Protein AF-A0A1H3C4K8-F1 (afdb_monomer_lite)

Structure (mmCIF, N/CA/C/O backbone):
data_AF-A0A1H3C4K8-F1
#
_entry.id   AF-A0A1H3C4K8-F1
#
loop_
_atom_site.group_PDB
_atom_site.id
_atom_site.type_symbol
_atom_site.label_atom_id
_atom_site.label_alt_id
_atom_site.label_comp_id
_atom_site.label_asym_id
_atom_site.label_entity_id
_atom_site.label_seq_id
_atom_site.pdbx_PDB_ins_code
_atom_site.Cartn_x
_atom_site.Cartn_y
_atom_site.Cartn_z
_atom_site.occupancy
_atom_site.B_iso_or_equiv
_atom_site.auth_seq_id
_atom_site.auth_comp_id
_atom_site.auth_asym_id
_atom_site.auth_atom_id
_atom_site.pdbx_PDB_model_num
ATOM 1 N N . MET A 1 1 ? -3.995 18.708 -5.346 1.00 59.03 1 MET A N 1
ATOM 2 C CA . MET A 1 1 ? -4.558 17.586 -6.141 1.00 59.03 1 MET A CA 1
ATOM 3 C C . MET A 1 1 ? -5.233 16.595 -5.200 1.00 59.03 1 MET A C 1
ATOM 5 O O . MET A 1 1 ? -4.695 16.362 -4.125 1.00 59.03 1 MET A O 1
ATOM 9 N N . ARG A 1 2 ? -6.399 16.029 -5.550 1.00 66.06 2 ARG A N 1
ATOM 10 C CA . ARG A 1 2 ? -7.066 15.022 -4.697 1.00 66.06 2 ARG A CA 1
ATOM 11 C C . ARG A 1 2 ? -6.332 13.674 -4.820 1.00 66.06 2 ARG A C 1
ATOM 13 O O . ARG A 1 2 ? -6.027 13.276 -5.946 1.00 66.06 2 ARG A O 1
ATOM 20 N N . PRO A 1 3 ? -6.025 12.947 -3.735 1.00 67.19 3 PRO A N 1
ATOM 21 C CA . PRO A 1 3 ? -5.382 11.641 -3.859 1.00 67.19 3 PRO A CA 1
ATOM 22 C C . PRO A 1 3 ? -6.246 10.681 -4.695 1.00 67.19 3 PRO A C 1
ATOM 24 O O . PRO A 1 3 ? -7.445 10.582 -4.462 1.00 67.19 3 PRO A O 1
ATOM 27 N N . GLY A 1 4 ? -5.653 10.013 -5.690 1.00 70.44 4 GLY A N 1
ATOM 28 C CA . GLY A 1 4 ? -6.385 9.147 -6.631 1.00 70.44 4 GLY A CA 1
ATOM 29 C C . GLY A 1 4 ? -7.066 9.871 -7.804 1.00 70.44 4 GLY A C 1
ATOM 30 O O . GLY A 1 4 ? -7.664 9.210 -8.645 1.00 70.44 4 GLY A O 1
ATOM 31 N N . SER A 1 5 ? -6.952 11.203 -7.901 1.00 73.06 5 SER A N 1
ATOM 32 C CA . SER A 1 5 ? -7.445 11.970 -9.066 1.00 73.06 5 SER A CA 1
ATOM 33 C C . SER A 1 5 ? -6.583 11.828 -10.321 1.00 73.06 5 SER A C 1
ATOM 35 O O . SER A 1 5 ? -7.015 12.212 -11.402 1.00 73.06 5 SER A O 1
ATOM 37 N N . VAL A 1 6 ? -5.382 11.264 -10.186 1.00 76.69 6 VAL A N 1
ATOM 38 C CA . VAL A 1 6 ? -4.509 10.919 -11.308 1.00 76.69 6 VAL A CA 1
ATOM 39 C C . VAL A 1 6 ? -4.575 9.416 -11.504 1.00 76.69 6 VAL A C 1
ATOM 41 O O . VAL A 1 6 ? -4.271 8.651 -10.588 1.00 76.69 6 VAL A O 1
ATOM 44 N N . GLN A 1 7 ? -4.974 9.005 -12.700 1.00 78.81 7 GLN A N 1
ATOM 45 C CA . GLN A 1 7 ? -4.910 7.619 -13.139 1.00 78.81 7 GLN A CA 1
ATOM 46 C C . GLN A 1 7 ? -3.823 7.483 -14.199 1.00 78.81 7 GLN A C 1
ATOM 48 O O . GLN A 1 7 ? -3.540 8.423 -14.939 1.00 78.81 7 GLN A O 1
ATOM 53 N N . ILE A 1 8 ? -3.213 6.304 -14.281 1.00 80.44 8 ILE A N 1
ATOM 54 C CA . ILE A 1 8 ? -2.298 5.98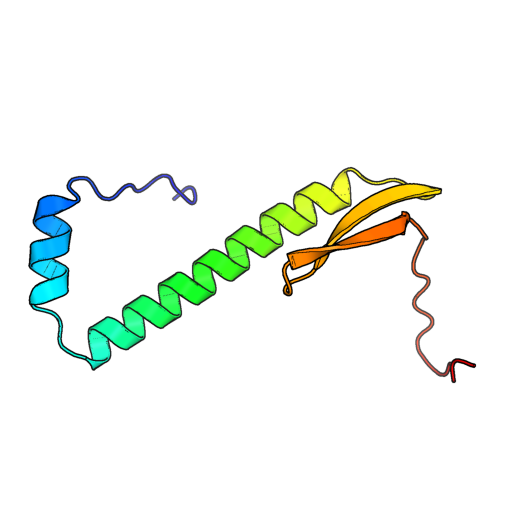0 -15.373 1.00 80.44 8 ILE A CA 1
ATOM 55 C C . ILE A 1 8 ? -3.133 5.909 -16.660 1.00 80.44 8 ILE A C 1
ATOM 57 O O . ILE A 1 8 ? -3.850 4.933 -16.874 1.00 80.44 8 ILE A O 1
ATOM 61 N N . VAL A 1 9 ? -3.046 6.951 -17.497 1.00 71.12 9 VAL A N 1
ATOM 62 C CA . VAL A 1 9 ? -3.884 7.152 -18.702 1.00 71.12 9 VAL A CA 1
ATOM 63 C C . VAL A 1 9 ? -3.614 6.109 -19.806 1.00 71.12 9 VAL A C 1
ATOM 65 O O . VAL A 1 9 ? -4.381 5.984 -20.752 1.00 71.12 9 VAL A O 1
ATOM 68 N N . GLY A 1 10 ? -2.595 5.257 -19.659 1.00 80.19 10 GLY A N 1
ATOM 69 C CA . GLY A 1 10 ? -2.388 4.105 -20.536 1.00 80.19 10 GLY A CA 1
ATOM 70 C C . GLY A 1 10 ? -1.455 3.075 -19.916 1.00 80.19 10 GLY A C 1
ATOM 71 O O . GLY A 1 10 ? -0.242 3.261 -19.907 1.00 80.19 10 GLY A O 1
ATOM 72 N N . ARG A 1 11 ? -2.007 1.951 -19.437 1.00 79.25 11 ARG A N 1
ATOM 73 C CA . ARG A 1 11 ? -1.212 0.885 -18.796 1.00 79.25 11 ARG A CA 1
ATOM 74 C C . ARG A 1 11 ? -0.151 0.297 -19.736 1.00 79.25 11 ARG A C 1
ATOM 76 O O . ARG A 1 11 ? 0.958 0.025 -19.294 1.00 79.25 11 ARG A O 1
ATOM 83 N N . VAL A 1 12 ? -0.463 0.146 -21.026 1.00 78.62 12 VAL A N 1
ATOM 84 C CA . VAL A 1 12 ? 0.453 -0.427 -22.032 1.00 78.62 12 VAL A CA 1
ATOM 85 C C . VAL A 1 12 ? 1.678 0.476 -22.285 1.00 78.62 12 VAL A C 1
ATOM 87 O O . VAL A 1 12 ? 2.799 -0.012 -22.127 1.00 78.62 12 VAL A O 1
ATOM 90 N N . PRO A 1 13 ? 1.528 1.788 -22.570 1.00 80.12 13 PRO A N 1
ATOM 91 C CA . PRO A 1 13 ? 2.659 2.719 -22.613 1.00 80.12 13 PRO A CA 1
ATOM 92 C C . PRO A 1 13 ? 3.503 2.732 -21.332 1.00 80.12 13 PRO A C 1
ATOM 94 O O . PRO A 1 13 ? 4.731 2.770 -21.404 1.00 80.12 13 PRO A O 1
ATOM 97 N N . THR A 1 14 ? 2.868 2.650 -20.159 1.00 86.75 14 THR A N 1
ATOM 98 C CA . THR A 1 14 ? 3.572 2.644 -18.867 1.00 86.75 14 THR A CA 1
ATOM 99 C C . THR A 1 14 ? 4.448 1.415 -18.680 1.00 86.75 14 THR A C 1
ATOM 101 O O . THR A 1 14 ? 5.573 1.550 -18.208 1.00 86.75 14 THR A O 1
ATOM 104 N N . VAL A 1 15 ? 3.998 0.231 -19.105 1.00 90.25 15 VAL A N 1
ATOM 105 C CA . VAL A 1 15 ? 4.844 -0.975 -19.094 1.00 90.25 15 VAL A CA 1
ATOM 106 C C . VAL A 1 15 ? 6.097 -0.761 -19.943 1.00 90.25 15 VAL A C 1
ATOM 108 O O . VAL A 1 15 ? 7.190 -1.146 -19.534 1.00 90.25 15 VAL A O 1
ATOM 111 N N . GLY A 1 16 ? 5.959 -0.106 -21.099 1.00 87.88 16 GLY A N 1
ATOM 112 C CA . GLY A 1 16 ? 7.097 0.250 -21.945 1.00 87.88 16 GLY A CA 1
ATOM 113 C C . GLY A 1 16 ? 8.103 1.170 -21.247 1.00 87.88 16 GLY A C 1
ATOM 114 O O . GLY A 1 16 ? 9.303 0.985 -21.419 1.00 87.88 16 GLY A O 1
ATOM 115 N N . VAL A 1 17 ? 7.633 2.129 -20.442 1.00 91.00 17 VAL A N 1
ATOM 116 C CA . VAL A 1 17 ? 8.498 3.010 -19.634 1.00 91.00 17 VAL A CA 1
ATOM 117 C C . VAL A 1 17 ? 9.201 2.225 -18.531 1.00 91.00 17 VAL A C 1
ATOM 119 O O . VAL A 1 17 ? 10.418 2.307 -18.432 1.00 91.00 17 VAL A O 1
ATOM 122 N N . ILE A 1 18 ? 8.459 1.424 -17.758 1.00 93.12 18 ILE A N 1
ATOM 123 C CA . ILE A 1 18 ? 9.006 0.628 -16.647 1.00 93.12 18 ILE A CA 1
ATOM 124 C C . ILE A 1 18 ? 10.141 -0.280 -17.133 1.00 93.12 18 ILE A C 1
ATOM 126 O O . ILE A 1 18 ? 11.176 -0.361 -16.485 1.00 93.12 18 ILE A O 1
ATOM 130 N N . LYS A 1 19 ? 9.986 -0.909 -18.305 1.00 94.44 19 LYS A N 1
ATOM 131 C CA . LYS A 1 19 ? 11.014 -1.781 -18.900 1.00 94.44 19 LYS A CA 1
ATOM 132 C C . LYS A 1 19 ? 12.326 -1.075 -19.264 1.00 94.44 19 LYS A C 1
ATOM 134 O O . LYS A 1 19 ? 13.304 -1.762 -19.531 1.00 94.44 19 LYS A O 1
ATOM 139 N N . ARG A 1 20 ? 12.341 0.258 -19.346 1.00 96.00 20 ARG A N 1
ATOM 140 C CA . ARG A 1 20 ? 13.529 1.056 -19.692 1.00 96.00 20 ARG A CA 1
ATOM 141 C C . ARG A 1 20 ? 14.198 1.704 -18.481 1.00 96.00 20 ARG A C 1
ATOM 143 O O . ARG A 1 20 ? 15.237 2.330 -18.653 1.00 96.00 20 ARG A O 1
ATOM 150 N N . LEU A 1 21 ? 13.596 1.604 -17.297 1.00 96.88 21 LEU A N 1
ATOM 151 C CA . LEU A 1 21 ? 14.180 2.130 -16.067 1.00 96.88 21 LEU A CA 1
ATOM 152 C C . LEU A 1 21 ? 15.356 1.259 -15.622 1.00 96.88 21 LEU A C 1
ATOM 154 O O . LEU A 1 21 ? 15.358 0.046 -15.836 1.00 96.88 21 LEU A O 1
ATOM 158 N N . ASN A 1 22 ? 16.342 1.893 -14.994 1.00 97.56 22 ASN A N 1
ATOM 159 C CA . ASN A 1 22 ? 17.431 1.186 -14.330 1.00 97.56 22 ASN A CA 1
ATOM 160 C C . ASN A 1 22 ? 16.963 0.638 -12.963 1.00 97.56 22 ASN A C 1
ATOM 162 O O . ASN A 1 22 ? 15.842 0.891 -12.516 1.00 97.56 22 ASN A O 1
ATOM 166 N N . GLU A 1 23 ? 17.818 -0.134 -12.295 1.00 97.69 23 GLU A N 1
ATOM 167 C CA . GLU A 1 23 ? 17.484 -0.747 -11.005 1.00 97.69 23 GLU A CA 1
ATOM 168 C C . GLU A 1 23 ? 17.225 0.284 -9.895 1.00 97.69 23 GLU A C 1
ATOM 170 O O . GLU A 1 23 ? 16.278 0.127 -9.125 1.00 97.69 23 GLU A O 1
ATOM 175 N N . GLU A 1 24 ? 18.016 1.355 -9.831 1.00 98.19 24 GLU A N 1
ATOM 176 C CA . GLU A 1 24 ? 17.883 2.402 -8.813 1.00 98.19 24 GLU A CA 1
ATOM 177 C C . GLU A 1 24 ? 16.515 3.094 -8.896 1.00 98.19 24 GLU A C 1
ATOM 179 O O . GLU A 1 24 ? 15.803 3.205 -7.894 1.00 98.19 24 GLU A O 1
ATOM 184 N N . ASP A 1 25 ? 16.096 3.458 -10.106 1.00 97.69 25 ASP A N 1
ATOM 185 C CA . ASP A 1 25 ? 14.794 4.059 -10.381 1.00 97.69 25 ASP A CA 1
ATOM 186 C C . ASP A 1 25 ? 13.648 3.099 -10.034 1.00 97.69 25 ASP A C 1
ATOM 188 O O . ASP A 1 25 ? 12.628 3.504 -9.467 1.00 97.69 25 ASP A O 1
ATOM 192 N N . LEU A 1 26 ? 13.800 1.806 -10.338 1.00 97.38 26 LEU A N 1
ATOM 193 C CA . LEU A 1 26 ? 12.805 0.788 -9.993 1.00 97.38 26 LEU A CA 1
ATOM 194 C C . LEU A 1 26 ? 12.677 0.608 -8.476 1.00 97.38 26 LEU A C 1
ATOM 196 O O . LEU A 1 26 ? 11.556 0.533 -7.963 1.00 97.38 26 LEU A O 1
ATOM 200 N N . LEU A 1 27 ? 13.794 0.573 -7.746 1.00 98.00 27 LEU A N 1
ATOM 201 C CA . LEU A 1 27 ? 13.806 0.497 -6.284 1.00 98.00 27 LEU A CA 1
ATOM 202 C C . LEU A 1 27 ? 13.187 1.748 -5.655 1.00 98.00 27 LEU A C 1
ATOM 204 O O . LEU A 1 27 ? 12.370 1.635 -4.735 1.00 98.00 27 LEU A O 1
ATOM 208 N N . PHE A 1 28 ? 13.510 2.927 -6.186 1.00 96.50 28 PHE A N 1
ATOM 209 C CA . PHE A 1 28 ? 12.922 4.192 -5.763 1.00 96.50 28 PHE A CA 1
ATOM 210 C C . PHE A 1 28 ? 11.398 4.197 -5.949 1.00 96.50 28 PHE A C 1
ATOM 212 O O . PHE A 1 28 ? 10.652 4.467 -5.000 1.00 96.50 28 PHE A O 1
ATOM 219 N N . LEU A 1 29 ? 10.913 3.816 -7.136 1.00 95.12 29 LEU A N 1
ATOM 220 C CA . LEU A 1 29 ? 9.478 3.701 -7.406 1.00 95.12 29 LEU A CA 1
ATOM 221 C C . LEU A 1 29 ? 8.804 2.667 -6.503 1.00 95.12 29 LEU A C 1
ATOM 223 O O . LEU A 1 29 ? 7.695 2.904 -6.020 1.00 95.12 29 LEU A O 1
ATOM 227 N N . ASN A 1 30 ? 9.444 1.524 -6.260 1.00 96.75 30 ASN A N 1
ATOM 228 C CA . ASN A 1 30 ? 8.903 0.496 -5.378 1.00 96.75 30 ASN A CA 1
ATOM 229 C C . ASN A 1 30 ? 8.733 1.033 -3.949 1.00 96.75 30 ASN A C 1
ATOM 231 O O . ASN A 1 30 ? 7.648 0.934 -3.372 1.00 96.75 30 ASN A O 1
ATOM 235 N N . ARG A 1 31 ? 9.763 1.696 -3.411 1.00 97.81 31 ARG A N 1
ATOM 236 C CA . ARG A 1 31 ? 9.712 2.317 -2.084 1.00 97.81 31 ARG A CA 1
ATOM 237 C C . ARG A 1 31 ? 8.563 3.321 -1.972 1.00 97.81 31 ARG A C 1
ATOM 239 O O . ARG A 1 31 ? 7.762 3.216 -1.042 1.00 97.81 31 ARG A O 1
ATOM 246 N N . LEU A 1 32 ? 8.433 4.236 -2.935 1.00 95.81 32 LEU A N 1
ATOM 247 C CA . LEU A 1 32 ? 7.353 5.227 -2.938 1.00 95.81 32 LEU A CA 1
ATOM 248 C C . LEU A 1 32 ? 5.964 4.585 -3.016 1.00 95.81 32 LEU A C 1
ATOM 250 O O . LEU A 1 32 ? 5.044 5.003 -2.308 1.00 95.81 32 LEU A O 1
ATOM 254 N N . ASN A 1 33 ? 5.797 3.554 -3.848 1.00 94.56 33 ASN A N 1
ATOM 255 C CA . ASN A 1 33 ? 4.531 2.830 -3.951 1.00 94.56 33 ASN A CA 1
ATOM 256 C C . ASN A 1 33 ? 4.164 2.157 -2.624 1.00 94.56 33 ASN A C 1
ATOM 258 O O . ASN A 1 33 ? 3.032 2.299 -2.157 1.00 94.56 33 ASN A O 1
ATOM 262 N N . VAL A 1 34 ? 5.117 1.479 -1.982 1.00 96.31 34 VAL A N 1
ATOM 263 C CA . VAL A 1 34 ? 4.906 0.834 -0.679 1.00 96.31 34 VAL A CA 1
ATOM 264 C C . VAL A 1 34 ? 4.540 1.863 0.392 1.00 96.31 34 VAL A C 1
ATOM 266 O O . VAL A 1 34 ? 3.561 1.670 1.115 1.00 96.31 34 VAL A O 1
ATOM 269 N N . GLU A 1 35 ? 5.277 2.970 0.492 1.00 96.25 35 GLU A N 1
ATOM 270 C CA . GLU A 1 35 ? 4.994 4.044 1.453 1.00 96.25 35 GLU A CA 1
ATOM 271 C C . GLU A 1 35 ? 3.599 4.646 1.227 1.00 96.25 35 GLU A C 1
ATOM 273 O O . GLU A 1 35 ? 2.816 4.803 2.170 1.00 96.25 35 GLU A O 1
ATOM 278 N N . ARG A 1 36 ? 3.222 4.896 -0.031 1.00 93.69 36 ARG A N 1
ATOM 279 C CA . ARG A 1 36 ? 1.896 5.420 -0.366 1.00 93.69 36 ARG A CA 1
ATOM 280 C C . ARG A 1 36 ? 0.779 4.443 -0.007 1.00 93.69 36 ARG A C 1
ATOM 282 O O . ARG A 1 36 ? -0.241 4.872 0.537 1.00 93.69 36 ARG A O 1
ATOM 289 N N . LEU A 1 37 ? 0.955 3.155 -0.295 1.00 93.38 37 LEU A N 1
ATOM 290 C CA . LEU A 1 37 ? -0.015 2.116 0.053 1.00 93.38 37 LEU A CA 1
ATOM 291 C C . LEU A 1 37 ? -0.174 1.987 1.571 1.00 93.38 37 LEU A C 1
ATOM 293 O O . LEU A 1 37 ? -1.307 1.905 2.043 1.00 93.38 37 LEU A O 1
ATOM 297 N N . LYS A 1 38 ? 0.919 2.072 2.342 1.00 91.81 38 LYS A N 1
ATOM 298 C CA . LYS A 1 38 ? 0.864 2.110 3.814 1.00 91.81 38 LYS A CA 1
ATOM 299 C C . LYS A 1 38 ? 0.011 3.274 4.315 1.00 91.81 38 LYS A C 1
ATOM 301 O O . LYS A 1 38 ? -0.888 3.057 5.123 1.00 91.81 38 LYS A O 1
ATOM 306 N N . LEU A 1 39 ? 0.226 4.483 3.793 1.00 92.31 39 LEU A N 1
ATOM 307 C CA . LEU A 1 39 ? -0.572 5.658 4.162 1.00 92.31 39 LEU A CA 1
ATOM 308 C C . LEU A 1 39 ? -2.056 5.493 3.795 1.00 92.31 39 LEU A C 1
ATOM 310 O O . LEU A 1 39 ? -2.931 5.880 4.566 1.00 92.31 39 LEU A O 1
ATOM 314 N N . ILE A 1 40 ? -2.368 4.899 2.637 1.00 89.69 40 ILE A N 1
ATOM 315 C CA . ILE A 1 40 ? -3.759 4.600 2.251 1.00 89.69 40 ILE A CA 1
ATOM 316 C C . ILE A 1 40 ? -4.392 3.616 3.238 1.00 89.69 40 ILE A C 1
ATOM 318 O O . ILE A 1 40 ? -5.518 3.843 3.686 1.00 89.69 40 ILE A O 1
ATOM 322 N N . SER A 1 41 ? -3.681 2.546 3.593 1.00 87.19 41 SER A N 1
ATOM 323 C CA . SER A 1 41 ? -4.152 1.563 4.569 1.00 87.19 41 SER A CA 1
ATOM 324 C C . SER A 1 41 ? -4.377 2.190 5.944 1.00 87.19 41 SER A C 1
ATOM 326 O O . SER A 1 41 ? -5.402 1.923 6.562 1.00 87.19 41 SER A O 1
ATOM 328 N N . GLN A 1 42 ? -3.490 3.086 6.387 1.00 87.44 42 GLN A N 1
ATOM 329 C CA . GLN A 1 42 ? -3.660 3.830 7.638 1.00 87.44 42 GLN A CA 1
ATOM 330 C C . GLN A 1 42 ? -4.913 4.705 7.616 1.00 87.44 42 GLN A C 1
ATOM 332 O O . GLN A 1 42 ? -5.728 4.609 8.524 1.00 87.44 42 GLN 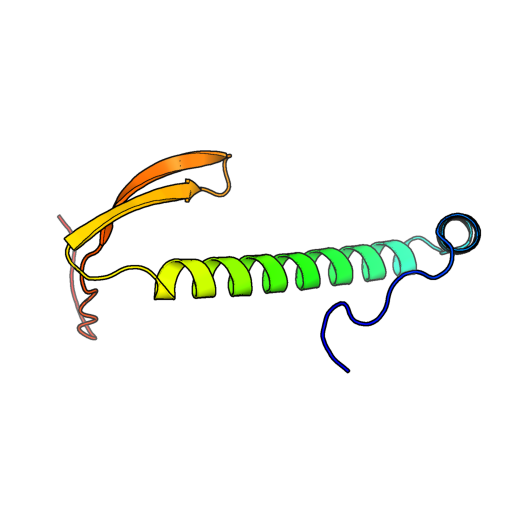A O 1
ATOM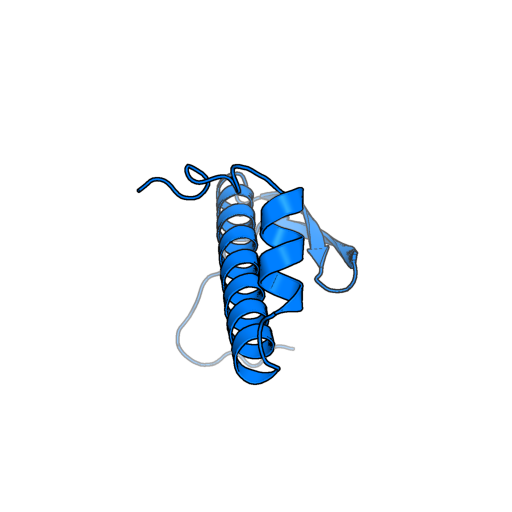 337 N N . VAL A 1 43 ? -5.130 5.498 6.561 1.00 88.38 43 VAL A N 1
ATOM 338 C CA . VAL A 1 43 ? -6.341 6.333 6.444 1.00 88.38 43 VAL A CA 1
ATOM 339 C C . VAL A 1 43 ? -7.613 5.481 6.484 1.00 88.38 43 VAL A C 1
ATOM 341 O O . VAL A 1 43 ? -8.585 5.850 7.148 1.00 88.38 43 VAL A O 1
ATOM 344 N N . ARG A 1 44 ? -7.616 4.320 5.815 1.00 87.31 44 ARG A N 1
ATOM 345 C CA . ARG A 1 44 ? -8.744 3.374 5.857 1.00 87.31 44 ARG A CA 1
ATOM 346 C C . ARG A 1 44 ? -8.964 2.814 7.261 1.00 87.31 44 ARG A C 1
ATOM 348 O O . ARG A 1 44 ? -10.104 2.791 7.712 1.00 87.31 44 ARG A O 1
ATOM 355 N N . ALA A 1 45 ? -7.895 2.415 7.948 1.00 84.19 45 ALA A N 1
ATOM 356 C CA . ALA A 1 45 ? -7.961 1.922 9.319 1.00 84.19 45 ALA A CA 1
ATOM 357 C C . ALA A 1 45 ? -8.483 3.001 10.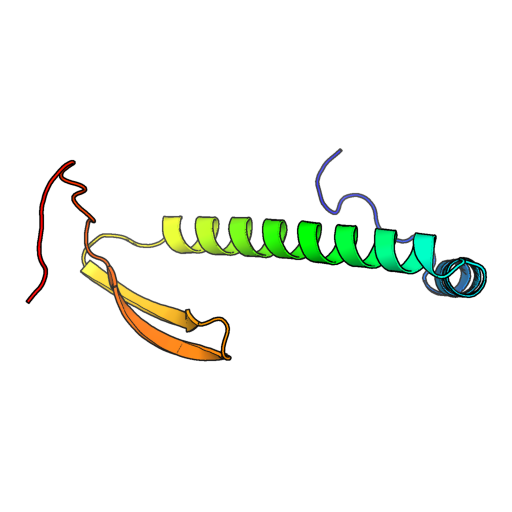279 1.00 84.19 45 ALA A C 1
ATOM 359 O O . ALA A 1 45 ? -9.411 2.736 11.034 1.00 84.19 45 ALA A O 1
ATOM 360 N N . THR A 1 46 ? -7.985 4.237 10.193 1.00 84.69 46 THR A N 1
ATOM 361 C CA . THR A 1 46 ? -8.481 5.367 10.994 1.00 84.69 46 THR A CA 1
ATOM 362 C C . THR A 1 46 ? -9.960 5.632 10.728 1.00 84.69 46 THR A C 1
ATOM 364 O O . THR A 1 46 ? -10.739 5.761 11.666 1.00 84.69 46 THR A O 1
ATOM 367 N N . THR A 1 47 ? -10.380 5.637 9.460 1.00 85.25 47 THR A N 1
ATOM 368 C CA . THR A 1 47 ? -11.799 5.804 9.099 1.00 85.25 47 THR A CA 1
ATOM 369 C C . 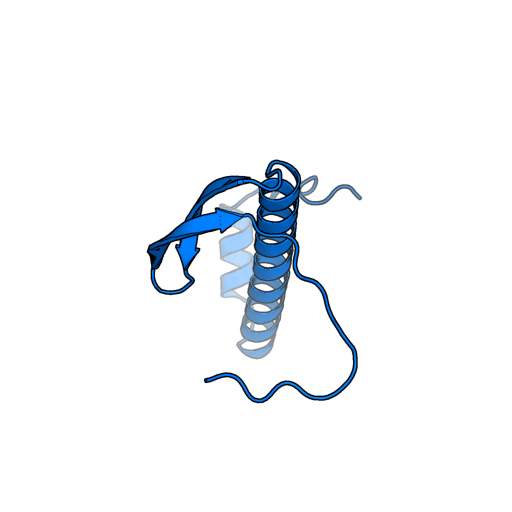THR A 1 47 ? -12.665 4.672 9.660 1.00 85.25 47 THR A C 1
ATOM 371 O O . THR A 1 47 ? -13.788 4.910 10.096 1.00 85.25 47 THR A O 1
ATOM 374 N N . LEU A 1 48 ? -12.157 3.436 9.679 1.00 82.38 48 LEU A N 1
ATOM 375 C CA . LEU A 1 48 ? -12.850 2.304 10.291 1.00 82.38 48 LEU A CA 1
ATOM 376 C C . LEU A 1 48 ? -12.971 2.488 11.811 1.00 82.38 48 LEU A C 1
ATOM 378 O O . LEU A 1 48 ? -14.064 2.348 12.345 1.00 82.38 48 LEU A O 1
ATOM 382 N N . ILE A 1 49 ? -11.883 2.881 12.481 1.00 82.50 49 ILE A N 1
ATOM 383 C CA . ILE A 1 49 ? -11.846 3.120 13.931 1.00 82.50 49 ILE A CA 1
ATOM 384 C C . ILE A 1 49 ? -12.843 4.208 14.344 1.00 82.50 49 ILE A C 1
ATOM 386 O O . ILE A 1 49 ? -13.523 4.046 15.350 1.00 82.50 49 ILE A O 1
ATOM 390 N N . THR A 1 50 ? -12.999 5.279 13.554 1.00 82.75 50 THR A N 1
ATOM 391 C CA . THR A 1 50 ? -13.967 6.352 13.868 1.00 82.75 50 THR A CA 1
ATOM 392 C C . THR A 1 50 ? -15.429 5.900 13.891 1.00 82.75 50 THR A C 1
ATOM 394 O O . THR A 1 50 ? -16.277 6.641 14.375 1.00 82.75 50 THR A O 1
ATOM 397 N N . ARG A 1 51 ? -15.745 4.706 13.372 1.00 82.56 51 ARG A N 1
ATOM 398 C CA . ARG A 1 51 ? -17.105 4.148 13.405 1.00 82.56 51 ARG A CA 1
ATOM 399 C C . ARG A 1 51 ? -17.414 3.404 14.698 1.00 82.56 51 ARG A C 1
ATOM 401 O O . ARG A 1 51 ? -18.572 3.072 14.918 1.00 82.56 51 ARG A O 1
ATOM 408 N N . PHE A 1 52 ? -16.403 3.107 15.506 1.00 84.88 52 PHE A N 1
ATOM 409 C CA . PHE A 1 52 ? -16.568 2.315 16.711 1.00 84.88 52 PHE A CA 1
ATOM 410 C C . PHE A 1 52 ? -16.811 3.190 17.937 1.00 84.88 52 PHE A C 1
ATOM 412 O O . PHE A 1 52 ? -16.161 4.218 18.133 1.00 84.88 52 PHE A O 1
ATOM 419 N N . THR A 1 53 ? -17.707 2.727 18.798 1.00 86.00 53 THR A N 1
ATOM 420 C CA . THR A 1 53 ? -18.020 3.308 20.102 1.00 86.00 53 THR A CA 1
ATOM 421 C C . THR A 1 53 ? -17.539 2.379 21.215 1.00 86.00 53 THR A C 1
ATOM 423 O O . THR A 1 53 ? -17.360 1.176 21.028 1.00 86.00 53 THR A O 1
ATOM 426 N N . GLN A 1 54 ? -17.292 2.932 22.403 1.00 86.62 54 GLN A N 1
ATOM 427 C CA . GLN A 1 54 ? -16.978 2.129 23.583 1.00 86.62 54 GLN A CA 1
ATOM 428 C C . GLN A 1 54 ? -18.074 1.076 23.828 1.00 86.62 54 GLN A C 1
ATOM 430 O O . GLN A 1 54 ? -19.249 1.419 23.905 1.00 86.62 54 GLN A O 1
ATOM 435 N N . GLY A 1 55 ? -17.672 -0.186 23.995 1.00 87.81 55 GLY A N 1
ATOM 436 C CA . GLY A 1 55 ? -18.580 -1.325 24.166 1.00 87.81 55 GLY A CA 1
ATOM 437 C C . GLY A 1 55 ? -18.865 -2.115 22.884 1.00 87.81 55 GLY A C 1
ATOM 438 O O . GLY A 1 55 ? -19.332 -3.249 22.984 1.00 87.81 55 GLY A O 1
ATOM 439 N N . ASP A 1 56 ? -18.521 -1.588 21.704 1.00 90.31 56 ASP A N 1
ATOM 440 C CA . ASP A 1 56 ? -18.720 -2.304 20.441 1.00 90.31 56 ASP A CA 1
ATOM 441 C C . ASP A 1 56 ? -17.845 -3.560 20.373 1.00 90.31 56 ASP A C 1
ATOM 443 O O . ASP A 1 56 ? -16.650 -3.521 20.679 1.00 90.31 56 ASP A O 1
ATOM 447 N N . ARG A 1 57 ? -18.423 -4.678 19.920 1.00 90.12 57 ARG A N 1
ATOM 448 C CA . ARG A 1 57 ? -17.664 -5.873 19.535 1.00 90.12 57 ARG A CA 1
ATOM 449 C C . ARG A 1 57 ? -17.217 -5.725 18.084 1.00 90.12 57 ARG A C 1
ATOM 451 O O . ARG A 1 57 ? -18.045 -5.533 17.199 1.00 90.12 57 ARG A O 1
ATOM 458 N N . VAL A 1 58 ? -15.917 -5.826 17.839 1.00 89.19 58 VAL A N 1
ATOM 459 C CA . VAL A 1 58 ? -15.310 -5.579 16.526 1.00 89.19 58 VAL A CA 1
ATOM 460 C C . VAL A 1 58 ? -14.356 -6.702 16.148 1.00 89.19 58 VAL A C 1
ATOM 462 O O . VAL A 1 58 ? -13.696 -7.279 17.010 1.00 89.19 58 VAL A O 1
ATOM 465 N N . GLY A 1 59 ? -14.281 -6.998 14.852 1.00 88.44 59 GLY A N 1
ATOM 466 C CA . GLY A 1 59 ? -13.293 -7.896 14.260 1.00 88.44 59 GLY A CA 1
ATOM 467 C C . GLY A 1 59 ? -12.337 -7.106 13.372 1.00 88.44 59 GLY A C 1
ATOM 468 O O . GLY A 1 59 ? -12.781 -6.389 12.477 1.00 88.44 59 GLY A O 1
ATOM 469 N N . LEU A 1 60 ? -11.034 -7.233 13.605 1.00 84.88 60 LEU A N 1
ATOM 470 C CA . LEU A 1 60 ? -9.981 -6.602 12.812 1.00 84.88 60 LEU A CA 1
ATOM 471 C C . LEU A 1 60 ? -9.042 -7.671 12.261 1.00 84.88 60 LEU A C 1
ATOM 473 O O . LEU A 1 60 ? -8.604 -8.554 12.994 1.00 84.88 60 LEU A O 1
ATOM 477 N N . GLN A 1 61 ? -8.702 -7.573 10.980 1.00 86.19 61 GLN A N 1
ATOM 478 C CA . GLN A 1 61 ? -7.674 -8.424 10.393 1.00 86.19 61 GLN A CA 1
ATOM 479 C C . GLN A 1 61 ? -6.290 -7.897 10.788 1.00 86.19 61 GLN A C 1
ATOM 481 O O . GLN A 1 61 ? -5.977 -6.723 10.576 1.00 86.19 61 GLN A O 1
ATOM 486 N N . ALA A 1 62 ? -5.469 -8.758 11.378 1.00 82.56 62 ALA A N 1
ATOM 487 C CA . ALA A 1 62 ? -4.079 -8.478 11.691 1.00 82.56 62 ALA A CA 1
ATOM 488 C C . ALA A 1 62 ? -3.200 -8.550 10.422 1.00 82.56 62 ALA A C 1
ATOM 490 O O . ALA A 1 62 ? -3.616 -9.119 9.410 1.00 82.56 62 ALA A O 1
ATOM 491 N N . PRO A 1 63 ? -1.979 -7.976 10.439 1.00 77.06 63 PRO A N 1
ATOM 492 C CA . PRO A 1 63 ? -1.084 -7.982 9.275 1.00 77.06 63 PRO A CA 1
ATOM 493 C C . PRO A 1 63 ? -0.707 -9.379 8.756 1.00 77.06 63 PRO A C 1
ATOM 495 O O . PRO A 1 63 ? -0.306 -9.511 7.605 1.00 77.06 63 PRO A O 1
ATOM 498 N N . ASP A 1 64 ? -0.836 -10.407 9.594 1.00 86.25 64 ASP A N 1
ATOM 499 C CA . ASP A 1 64 ? -0.632 -11.827 9.274 1.00 86.25 64 ASP A CA 1
ATOM 500 C C . ASP A 1 64 ? -1.863 -12.489 8.614 1.00 86.25 64 ASP A C 1
ATOM 502 O O . ASP A 1 64 ? -1.842 -13.679 8.309 1.00 86.25 64 ASP A O 1
ATOM 506 N N . GLY A 1 65 ? -2.940 -11.730 8.387 1.00 83.50 65 GLY A N 1
ATOM 507 C CA . GLY A 1 65 ? -4.196 -12.206 7.811 1.00 83.50 65 GLY A CA 1
ATOM 508 C C . GLY A 1 65 ? -5.163 -12.820 8.826 1.00 83.50 65 GLY A C 1
ATOM 509 O O . GLY A 1 65 ? -6.304 -13.113 8.462 1.00 83.50 65 GLY A O 1
ATOM 510 N N . GLN A 1 66 ? -4.765 -12.981 10.091 1.00 91.06 66 GLN A N 1
ATOM 511 C CA . GLN A 1 66 ? -5.640 -13.542 11.117 1.00 91.06 66 GLN A CA 1
ATOM 512 C C . GLN A 1 66 ? -6.705 -12.533 11.551 1.00 91.06 66 GLN A C 1
ATOM 514 O O . GLN A 1 66 ? -6.423 -11.354 11.763 1.00 91.06 66 GLN A O 1
ATOM 519 N N . MET A 1 67 ? -7.941 -12.997 11.732 1.00 89.94 67 MET A N 1
ATOM 520 C CA . MET A 1 67 ? -9.002 -12.182 12.323 1.00 89.94 67 MET A CA 1
ATOM 521 C C . MET A 1 67 ? -8.861 -12.151 13.844 1.00 89.94 67 MET A C 1
ATOM 523 O O . MET A 1 67 ? -8.795 -13.194 14.489 1.00 89.94 67 MET A O 1
ATOM 527 N N . ARG A 1 68 ? -8.847 -10.949 14.419 1.00 89.62 68 ARG A N 1
ATOM 528 C CA . ARG A 1 68 ? -8.869 -10.719 15.864 1.00 89.62 68 ARG A CA 1
ATOM 529 C C . ARG A 1 68 ? -10.174 -10.051 16.244 1.00 89.62 68 ARG A C 1
ATOM 531 O O . ARG A 1 68 ? -10.482 -8.971 15.748 1.00 89.62 68 ARG A O 1
ATOM 538 N N . GLU A 1 69 ? -10.921 -10.683 17.135 1.00 91.56 69 GLU A N 1
ATOM 539 C 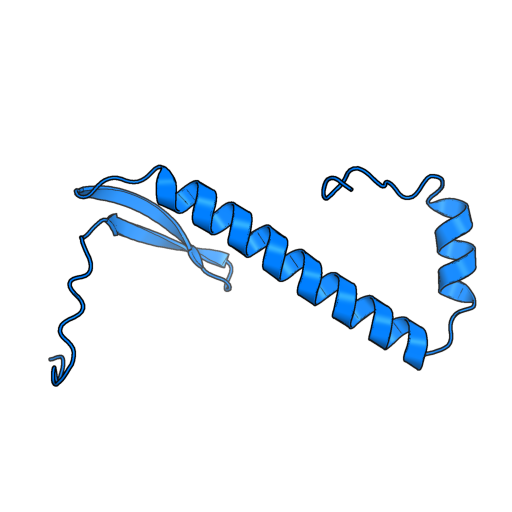CA . GLU A 1 69 ? -12.137 -10.111 17.702 1.00 91.56 69 GLU A CA 1
ATOM 540 C C . GLU A 1 69 ? -11.875 -9.526 19.087 1.00 91.56 69 GLU A C 1
ATOM 542 O O . GLU A 1 69 ? -11.063 -10.042 19.855 1.00 91.56 69 GLU A O 1
ATOM 547 N N . GLY A 1 70 ? -12.582 -8.454 19.429 1.00 89.62 70 GLY A N 1
ATOM 548 C CA . GLY A 1 70 ? -12.480 -7.828 20.739 1.00 89.62 70 GLY A CA 1
ATOM 549 C C . GLY A 1 70 ? -13.591 -6.822 20.994 1.00 89.62 70 GLY A C 1
ATOM 550 O O . GLY A 1 70 ? -14.412 -6.544 20.123 1.00 89.62 70 GLY A O 1
ATOM 551 N N . MET A 1 71 ? -13.617 -6.275 22.207 1.00 90.06 71 MET A N 1
ATOM 552 C CA . MET A 1 71 ? -14.521 -5.192 22.585 1.00 90.06 71 MET A CA 1
ATOM 553 C C . MET A 1 71 ? -13.750 -3.875 22.660 1.00 90.06 71 MET A C 1
ATOM 555 O O . MET A 1 71 ? -12.665 -3.815 23.243 1.00 90.06 71 MET A O 1
ATOM 559 N N . VAL A 1 72 ? -14.322 -2.813 22.106 1.00 88.44 72 VAL A N 1
ATOM 560 C CA . VAL A 1 72 ? -13.731 -1.475 22.104 1.00 88.44 72 VAL A CA 1
ATOM 561 C C . VAL A 1 72 ? -13.774 -0.904 23.516 1.00 88.44 72 VAL A C 1
ATOM 563 O O . VAL A 1 72 ? -14.839 -0.730 24.112 1.00 88.44 72 VAL A O 1
ATOM 566 N N . ARG A 1 73 ? -12.598 -0.599 24.065 1.00 87.12 73 ARG A N 1
ATOM 567 C CA . ARG A 1 73 ? -12.432 0.028 25.379 1.00 87.12 73 ARG A CA 1
ATOM 568 C C . ARG A 1 73 ? -11.733 1.369 25.218 1.00 87.12 73 ARG A C 1
ATOM 570 O O . ARG A 1 73 ? -10.859 1.522 24.367 1.00 87.12 73 ARG A O 1
ATOM 577 N N . ARG A 1 74 ? -12.100 2.339 26.055 1.00 82.12 74 ARG A N 1
ATOM 578 C CA . ARG A 1 74 ? -11.370 3.604 26.147 1.00 82.12 74 ARG A CA 1
ATOM 579 C C . ARG A 1 74 ? -9.974 3.312 26.693 1.00 82.12 74 ARG A C 1
ATOM 581 O O . ARG A 1 74 ? -9.850 2.820 27.811 1.00 82.12 74 ARG A O 1
ATOM 588 N N . LEU A 1 75 ? -8.941 3.626 25.918 1.00 78.94 75 LEU A N 1
ATOM 589 C CA . LEU A 1 75 ? -7.574 3.610 26.420 1.00 78.94 75 LEU A CA 1
ATOM 590 C C . LEU A 1 75 ? -7.373 4.851 27.296 1.00 78.94 75 LEU A C 1
ATOM 592 O O . LEU A 1 75 ? -7.517 5.976 26.819 1.00 78.94 75 LEU A O 1
ATOM 596 N N . VAL A 1 76 ? -7.070 4.649 28.576 1.00 68.50 76 VAL A N 1
ATOM 597 C CA . VAL A 1 76 ? -6.637 5.724 29.474 1.00 68.50 76 VAL A CA 1
ATOM 598 C C . VAL A 1 76 ? -5.116 5.672 29.499 1.00 68.50 76 VAL A C 1
ATOM 600 O O . VAL A 1 76 ? -4.546 4.706 29.993 1.00 68.50 76 VAL A O 1
ATOM 603 N N . GLN A 1 77 ? -4.454 6.665 28.908 1.00 64.25 77 GLN A N 1
ATOM 604 C CA . GLN A 1 77 ? -2.999 6.767 28.966 1.00 64.25 77 GLN A CA 1
ATOM 605 C C . GLN A 1 77 ? -2.626 7.573 30.213 1.00 64.25 77 GLN A C 1
ATOM 607 O O . GLN A 1 77 ? -2.662 8.800 30.197 1.00 64.25 77 GLN A O 1
ATOM 612 N N . SER A 1 78 ? -2.309 6.891 31.312 1.00 51.09 78 SER A N 1
ATOM 613 C CA . SER A 1 78 ? -1.578 7.498 32.424 1.00 51.09 78 SER A CA 1
ATOM 614 C C . SER A 1 78 ? -0.098 7.556 32.040 1.00 51.09 78 SER A C 1
ATOM 616 O O . SER A 1 78 ? 0.505 6.539 31.702 1.00 51.09 78 SER A O 1
ATOM 618 N N . ALA A 1 79 ? 0.484 8.755 32.012 1.00 52.75 79 ALA A N 1
ATOM 619 C CA . ALA A 1 79 ? 1.924 8.911 31.854 1.00 52.75 79 ALA A CA 1
ATOM 620 C C . ALA A 1 79 ? 2.613 8.424 33.138 1.00 52.75 79 ALA A C 1
ATOM 622 O O . ALA A 1 79 ? 2.367 8.979 34.204 1.00 52.75 79 ALA A O 1
ATOM 623 N N . GLY A 1 80 ? 3.471 7.411 33.017 1.00 58.56 80 GLY A N 1
ATOM 624 C CA . GLY A 1 80 ? 4.270 6.875 34.120 1.00 58.56 80 GLY A CA 1
ATOM 625 C C . GLY A 1 80 ? 3.690 5.593 34.714 1.00 58.56 80 GLY A C 1
ATOM 626 O O . GLY A 1 80 ? 2.520 5.544 35.071 1.00 58.56 80 GLY A O 1
ATOM 627 N N . ASP A 1 81 ? 4.547 4.575 34.778 1.00 54.56 81 ASP A N 1
ATOM 628 C CA . ASP A 1 81 ? 4.411 3.317 35.512 1.00 54.56 81 ASP A CA 1
ATOM 629 C C . ASP A 1 81 ? 3.098 2.549 35.373 1.00 54.56 81 ASP A C 1
ATOM 631 O O . ASP A 1 81 ? 2.104 2.809 36.044 1.00 54.56 81 ASP A O 1
ATOM 635 N N . SER A 1 82 ? 3.141 1.467 34.598 1.00 51.16 82 SER A N 1
ATOM 636 C CA . SER A 1 82 ? 2.349 0.282 34.924 1.00 51.16 82 SER A CA 1
ATOM 637 C C . SER A 1 82 ? 3.015 -0.960 34.354 1.00 51.16 82 SER A C 1
ATOM 639 O O . SER A 1 82 ? 2.937 -1.266 33.164 1.00 51.16 82 SER A O 1
ATOM 641 N N . GLN A 1 83 ? 3.690 -1.658 35.262 1.00 49.56 83 GLN A N 1
ATOM 642 C CA . GLN A 1 83 ? 3.985 -3.075 35.180 1.00 49.56 83 GLN A CA 1
ATOM 643 C C . GLN A 1 83 ? 2.656 -3.822 35.011 1.00 49.56 83 GLN A C 1
ATOM 645 O O . GLN A 1 83 ? 1.783 -3.753 35.875 1.00 49.56 83 GLN A O 1
ATOM 650 N N . TRP A 1 84 ? 2.477 -4.463 33.859 1.00 44.44 84 TRP A N 1
ATOM 651 C CA . TRP A 1 84 ? 1.340 -5.347 33.616 1.00 44.44 84 TRP A CA 1
ATOM 652 C C . TRP A 1 84 ? 1.573 -6.692 34.328 1.00 44.44 84 TRP A C 1
ATOM 654 O O . TRP A 1 84 ? 2.724 -7.136 34.360 1.00 44.44 84 TRP A O 1
ATOM 664 N N . PRO A 1 85 ? 0.534 -7.327 34.904 1.00 51.25 85 PRO A N 1
ATOM 665 C CA . PRO A 1 85 ? 0.593 -8.742 35.263 1.00 51.25 85 PRO A CA 1
ATOM 666 C C . PRO A 1 85 ? 0.731 -9.636 34.024 1.00 51.25 85 PRO A C 1
ATOM 668 O O . PRO A 1 85 ? 0.232 -9.242 32.941 1.00 51.25 85 PRO A O 1
#

Foldseek 3Di:
DDVPPDDPPDPVVVVVVLVPDDPVVVVVVVVVVVVVVVVVVVVVVVVVVVVDDQQDWDWDQDPVRDIDIDGDHDDDDDPDDDDDD

Secondary structure (DSSP, 8-state):
--TT----S-HHHHHHHHTT--HHHHHHHHHHHHHHHHHHHHHHHHHHHTT--TT-EEEEE-TTS-EEEEE-------SS-----

Organism: NCBI:txid44576

Sequence (85 aa):
MRPGSVQIVGRVPTVGVIKRLNEEDLLFLNRLNVERLKLISQVRATTLITRFTQGDRVGLQAPDGQMREGMVRRLVQSAGDSQWP

pLDDT: mean 83.26, std 13.19, range [44.44, 98.19]

Radius of gyration: 20.39 Å; chains: 1; bounding box: 37×31×58 Å